Protein 1IUZ (pdb70)

Radius of gyration: 12.28 Å; Cα contacts (8 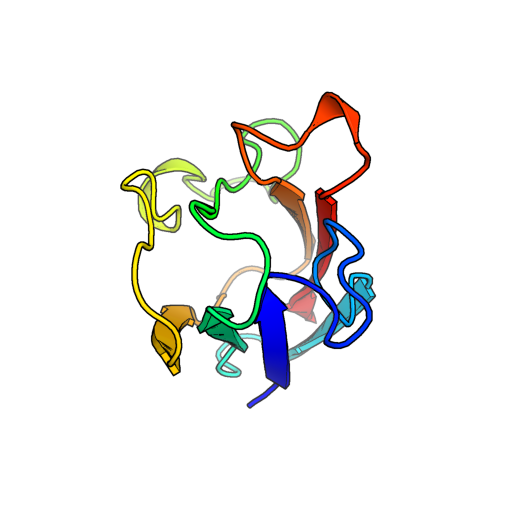Å, |Δi|>4): 245; chains: 1; bounding box: 25×26×31 Å

Organism: Ulva pertusa (NCBI:txid3120)

Nearest PDB structures (foldseek):
  1iuz-assembly1_A  TM=1.010E+00  e=3.006E-20  Ulva pertusa
  7pcy-assembly1_A  TM=1.002E+00  e=4.768E-18  Ulva prolifera
  1tef-assembly2_B  TM=9.797E-01  e=6.702E-14  Spinacia oleracea
  1plb-assembly1_A  TM=9.675E-01  e=2.966E-14  Petroselinum crispum
  7zqe-assembly1_M  TM=9.742E-01  e=1.200E-13  Chlamydomonas reinhardtii

Structure (mmCIF, N/CA/C/O backbone):
data_1IUZ
#
_entry.id   1IUZ
#
_cell.length_a   88.300
_cell.length_b   88.300
_cell.length_c   88.300
_cell.angle_alpha   90.00
_cell.angle_beta   90.00
_cell.angle_gamma   90.00
#
_symmetry.space_group_name_H-M   'P 43 3 2'
#
loop_
_entity.id
_entity.type
_entity.pdbx_description
1 polymer PLASTOCYANIN
2 non-polymer 'COPPER (II) ION'
3 non-polymer 'SULFATE ION'
4 water water
#
loop_
_atom_site.group_PDB
_atom_site.id
_atom_site.type_symbol
_atom_site.label_atom_id
_atom_site.label_alt_id
_atom_site.label_comp_id
_atom_site.label_asym_id
_atom_site.label_entity_id
_atom_site.label_seq_id
_atom_site.pdbx_PDB_ins_code
_atom_site.Cartn_x
_atom_site.Cartn_y
_atom_site.Cartn_z
_atom_site.occupancy
_atom_site.B_iso_or_equiv
_atom_site.auth_seq_id
_atom_site.auth_comp_id
_atom_site.auth_asym_id
_atom_site.auth_atom_id
_atom_site.pdbx_PDB_model_num
ATOM 1 N N . ALA A 1 1 ? 23.857 -0.307 20.186 1.00 31.31 0 ALA A N 1
ATOM 2 C CA . ALA A 1 1 ? 24.717 -0.242 21.343 1.00 28.91 0 ALA A CA 1
ATOM 3 C C . ALA A 1 1 ? 25.307 -1.596 21.691 1.00 28.56 0 ALA A C 1
ATOM 4 O O . ALA A 1 1 ? 24.616 -2.621 21.628 1.00 29.21 0 ALA A O 1
ATOM 6 N N . GLN A 1 2 ? 26.599 -1.627 22.004 1.00 25.97 1 GLN A N 1
ATOM 7 C CA . GLN A 1 2 ? 27.263 -2.817 22.476 1.00 23.95 1 GLN A CA 1
ATOM 8 C C . GLN A 1 2 ? 27.666 -2.481 23.893 1.00 21.62 1 GLN A C 1
ATOM 9 O O . GLN A 1 2 ? 28.294 -1.439 24.094 1.00 19.90 1 GLN A O 1
ATOM 15 N N . ILE A 1 3 ? 27.289 -3.295 24.872 1.00 17.83 2 ILE A N 1
ATOM 16 C CA . ILE A 1 3 ? 27.721 -3.107 26.251 1.00 16.89 2 ILE A CA 1
ATOM 17 C C . ILE A 1 3 ? 28.971 -3.961 26.505 1.00 16.58 2 ILE A C 1
ATOM 18 O O . ILE A 1 3 ? 29.008 -5.161 26.152 1.00 16.71 2 ILE A O 1
ATOM 23 N N . VAL A 1 4 ? 29.969 -3.364 27.150 1.00 14.43 3 VAL A N 1
ATOM 24 C CA . VAL A 1 4 ? 31.206 -4.042 27.479 1.00 12.23 3 VAL A CA 1
ATOM 25 C C . VAL A 1 4 ? 31.296 -3.868 28.983 1.00 13.92 3 VAL A C 1
ATOM 26 O O . VAL A 1 4 ? 31.291 -2.737 29.481 1.00 13.69 3 VAL A O 1
ATOM 30 N N . LYS A 1 5 ? 31.320 -4.939 29.760 1.00 13.44 4 LYS A N 1
ATOM 31 C CA . LYS A 1 5 ? 31.489 -4.823 31.200 1.00 13.97 4 LYS A CA 1
ATOM 32 C C . LYS A 1 5 ? 32.976 -4.750 31.557 1.00 13.02 4 LYS A C 1
ATOM 33 O O . LYS A 1 5 ? 33.787 -5.429 30.923 1.00 12.32 4 LYS A O 1
ATOM 39 N N . LEU A 1 6 ? 33.331 -3.918 32.543 1.00 11.54 5 LEU A N 1
ATOM 40 C CA . LEU A 1 6 ? 34.697 -3.761 32.998 1.00 12.44 5 LEU A CA 1
ATOM 41 C C . LEU A 1 6 ? 34.767 -4.600 34.249 1.00 12.07 5 LEU A C 1
ATOM 42 O O . LEU A 1 6 ? 34.240 -4.209 35.295 1.00 12.84 5 LEU A O 1
ATOM 47 N N . GLY A 1 7 ? 35.330 -5.792 34.069 1.00 13.65 6 GLY A N 1
ATOM 48 C CA . GLY A 1 7 ? 35.450 -6.781 35.121 1.00 14.40 6 GLY A CA 1
ATOM 49 C C . GLY A 1 7 ? 34.332 -7.799 34.937 1.00 16.79 6 GLY A C 1
ATOM 50 O O . GLY A 1 7 ? 33.166 -7.434 34.708 1.00 16.66 6 GLY A O 1
ATOM 51 N N . GLY A 1 8 ? 34.660 -9.096 34.995 1.00 17.70 7 GLY A N 1
ATOM 52 C CA . GLY A 1 8 ? 33.657 -10.126 34.856 1.00 17.74 7 GLY A CA 1
ATOM 53 C C . GLY A 1 8 ? 32.933 -10.223 36.183 1.00 19.28 7 GLY A C 1
ATOM 54 O O . GLY A 1 8 ? 33.517 -9.966 37.242 1.00 18.56 7 GLY A O 1
ATOM 55 N N . ASP A 1 9 ? 31.669 -10.647 36.178 1.00 22.39 8 ASP A N 1
ATOM 56 C CA . ASP A 1 9 ? 30.903 -10.861 37.413 1.00 24.96 8 ASP A CA 1
ATOM 57 C C . ASP A 1 9 ? 31.618 -11.811 38.381 1.00 25.81 8 ASP A C 1
ATOM 58 O O . ASP A 1 9 ? 31.604 -11.666 39.604 1.00 27.08 8 ASP A O 1
ATOM 63 N N . ASP A 1 10 ? 32.283 -12.799 37.787 1.00 24.96 9 ASP A N 1
ATOM 64 C CA . ASP A 1 10 ? 33.072 -13.809 38.485 1.00 24.59 9 ASP A CA 1
ATOM 65 C C . ASP A 1 10 ? 34.402 -13.297 39.062 1.00 24.44 9 ASP A C 1
ATOM 66 O O . ASP A 1 10 ? 35.184 -14.106 39.582 1.00 24.95 9 ASP A O 1
ATOM 71 N N . GLY A 1 11 ? 34.734 -12.007 38.877 1.00 23.70 10 GLY A N 1
ATOM 72 C CA . GLY A 1 11 ? 35.979 -11.432 39.378 1.00 23.11 10 GLY A CA 1
ATOM 73 C C . GLY A 1 11 ? 37.159 -11.404 38.396 1.00 21.96 10 GLY A C 1
ATOM 74 O O . GLY A 1 11 ? 38.241 -10.931 38.751 1.00 22.87 10 GLY A O 1
ATOM 75 N N . SER A 1 12 ? 37.058 -11.898 37.172 1.00 19.16 11 SER A N 1
ATOM 76 C CA . SER A 1 12 ? 38.160 -11.841 36.244 1.00 17.79 11 SER A CA 1
ATOM 77 C C . SER A 1 12 ? 38.395 -10.383 35.870 1.00 16.78 11 SER A C 1
ATOM 78 O O . SER A 1 12 ? 37.437 -9.612 35.719 1.00 15.42 11 SER A O 1
ATOM 81 N N . LEU A 1 13 ? 39.667 -10.034 35.703 1.00 14.87 12 LEU A N 1
ATOM 82 C CA . LEU A 1 13 ? 40.045 -8.701 35.304 1.00 13.29 12 LEU A CA 1
ATOM 83 C C . LEU A 1 13 ? 40.055 -8.750 33.798 1.00 12.23 12 LEU A C 1
ATOM 84 O O . LEU A 1 13 ? 41.073 -9.000 33.158 1.00 13.01 12 LEU A O 1
ATOM 89 N N . ALA A 1 14 ? 38.881 -8.529 33.227 1.00 11.95 13 ALA A N 1
ATOM 90 C CA . ALA A 1 14 ? 38.685 -8.600 31.789 1.00 11.90 13 ALA A CA 1
ATOM 91 C C . ALA A 1 14 ? 37.597 -7.651 31.331 1.00 10.59 13 ALA A C 1
ATOM 92 O O . ALA A 1 14 ? 36.750 -7.247 32.126 1.00 11.09 13 ALA A O 1
ATOM 94 N N . PHE A 1 15 ? 37.683 -7.245 30.069 1.00 11.55 14 PHE A N 1
ATOM 95 C CA . PHE A 1 15 ? 36.604 -6.575 29.364 1.00 11.55 14 PHE A CA 1
ATOM 96 C C . PHE A 1 15 ? 35.689 -7.722 28.967 1.00 11.42 14 PHE A C 1
ATOM 97 O O . PHE A 1 15 ? 36.178 -8.721 28.428 1.00 10.57 14 PHE A O 1
ATOM 105 N N . VAL A 1 16 ? 34.386 -7.677 29.222 1.00 11.21 15 VAL A N 1
ATOM 106 C CA . VAL A 1 16 ? 33.514 -8.789 28.873 1.00 12.75 15 VAL A CA 1
ATOM 107 C C . VAL A 1 16 ? 32.367 -8.226 28.019 1.00 12.81 15 VAL A C 1
ATOM 108 O O . VAL A 1 16 ? 31.515 -7.497 28.533 1.00 12.12 15 VAL A O 1
ATOM 112 N N . PRO A 1 17 ? 32.245 -8.504 26.723 1.00 13.07 16 PRO A N 1
ATOM 113 C CA . PRO A 1 17 ? 33.215 -9.258 25.928 1.00 13.29 16 PRO A CA 1
ATOM 114 C C . PRO A 1 17 ? 34.489 -8.461 25.633 1.00 14.39 16 PRO A C 1
ATOM 115 O O . PRO A 1 17 ? 34.515 -7.240 25.864 1.00 14.02 16 PRO A O 1
ATOM 119 N N . SER A 1 18 ? 35.553 -9.144 25.177 1.00 13.01 17 SER A N 1
ATOM 120 C CA . SER A 1 18 ? 36.791 -8.480 24.869 1.00 11.83 17 SER A CA 1
ATOM 121 C C . SER A 1 18 ? 37.026 -8.482 23.384 1.00 12.24 17 SER A C 1
ATOM 122 O O . SER A 1 18 ? 38.067 -8.020 22.922 1.00 11.87 17 SER A O 1
ATOM 125 N N . LYS A 1 19 ? 36.113 -8.999 22.565 1.00 13.54 18 LYS A N 1
ATOM 126 C CA . LYS A 1 19 ? 36.271 -8.952 21.126 1.00 15.40 18 LYS A CA 1
ATOM 127 C C . LYS A 1 19 ? 34.885 -8.630 20.596 1.00 15.73 18 LYS A C 1
ATOM 128 O O . LYS A 1 19 ? 33.949 -9.412 20.783 1.00 15.71 18 LYS A O 1
ATOM 134 N N . ILE A 1 20 ? 34.705 -7.432 20.027 1.00 15.57 19 ILE A N 1
ATOM 135 C CA . ILE A 1 20 ? 33.419 -7.007 19.491 1.00 14.44 19 ILE A CA 1
ATOM 136 C C . ILE A 1 20 ? 33.600 -6.362 18.103 1.00 14.53 19 ILE A C 1
ATOM 137 O O . ILE A 1 20 ? 34.688 -5.879 17.738 1.00 14.20 19 ILE A O 1
ATOM 142 N N . SER A 1 21 ? 32.543 -6.378 17.300 1.00 15.45 20 SER A N 1
ATOM 143 C CA . SER A 1 21 ? 32.503 -5.692 16.005 1.00 18.30 20 SER A CA 1
ATOM 144 C C . SER A 1 21 ? 31.308 -4.758 16.081 1.00 18.38 20 SER A C 1
ATOM 145 O O . SER A 1 21 ? 30.222 -5.148 16.561 1.00 18.63 20 SER A O 1
ATOM 148 N N . VAL A 1 22 ? 31.522 -3.522 15.655 1.00 17.87 21 VAL A N 1
ATOM 149 C CA . VAL A 1 22 ? 30.463 -2.527 15.744 1.00 18.89 21 VAL A CA 1
ATOM 150 C C . VAL A 1 22 ? 30.438 -1.792 14.415 1.00 19.92 21 VAL A C 1
ATOM 151 O O . VAL A 1 22 ? 31.443 -1.750 13.670 1.00 19.88 21 VAL A O 1
ATOM 155 N N . ALA A 1 23 ? 29.261 -1.224 14.143 1.00 19.82 22 ALA A N 1
ATOM 156 C CA . ALA A 1 23 ? 29.105 -0.274 13.042 1.00 18.83 22 ALA A CA 1
ATOM 157 C C . ALA A 1 23 ? 29.751 1.093 13.376 1.00 17.72 22 ALA A C 1
ATOM 158 O O . ALA A 1 23 ? 29.835 1.481 14.554 1.00 15.70 22 ALA A O 1
ATOM 160 N N . ALA A 1 24 ? 30.260 1.817 12.377 1.00 16.83 23 ALA A N 1
ATOM 161 C CA . ALA A 1 24 ? 30.705 3.192 12.581 1.00 17.51 23 ALA A CA 1
ATOM 162 C C . ALA A 1 24 ? 29.549 4.004 13.171 1.00 17.42 23 ALA A C 1
ATOM 163 O O . ALA A 1 24 ? 28.413 3.933 12.686 1.00 19.19 23 ALA A O 1
ATOM 165 N N . GLY A 1 25 ? 29.778 4.678 14.284 1.00 16.54 24 GLY A N 1
ATOM 166 C CA . GLY A 1 25 ? 28.787 5.508 14.921 1.00 15.92 24 GLY A CA 1
ATOM 167 C C . GLY A 1 25 ? 27.950 4.713 15.887 1.00 17.71 24 GLY A C 1
ATOM 168 O O . GLY A 1 25 ? 27.102 5.328 16.535 1.00 18.37 24 GLY A O 1
ATOM 169 N N . GLU A 1 26 ? 28.138 3.391 16.028 1.00 16.78 25 GLU A N 1
ATOM 170 C CA . GLU A 1 26 ? 27.325 2.609 16.949 1.00 15.20 25 GLU A CA 1
ATOM 171 C C . GLU A 1 26 ? 27.843 2.808 18.360 1.00 14.26 25 GLU A C 1
ATOM 172 O O . GLU A 1 26 ? 29.053 2.778 18.543 1.00 16.63 25 GLU A O 1
ATOM 178 N N . ALA A 1 27 ? 27.021 3.027 19.367 1.00 13.47 26 ALA A N 1
ATOM 179 C CA . ALA A 1 27 ? 27.476 3.257 20.721 1.00 14.10 26 ALA A CA 1
ATOM 180 C C . ALA A 1 27 ? 28.071 2.025 21.394 1.00 14.91 26 ALA A C 1
ATOM 181 O O . ALA A 1 27 ? 27.576 0.895 21.271 1.00 14.67 26 ALA A O 1
ATOM 183 N N . ILE A 1 28 ? 29.185 2.253 22.070 1.00 13.08 27 ILE A N 1
ATOM 184 C CA . ILE A 1 28 ? 29.806 1.225 22.856 1.00 13.48 27 ILE A CA 1
ATOM 185 C C . ILE A 1 28 ? 29.685 1.799 24.262 1.00 13.63 27 ILE A C 1
ATOM 186 O O . ILE A 1 28 ? 30.203 2.881 24.566 1.00 12.50 27 ILE A O 1
ATOM 191 N N . GLU A 1 29 ? 29.022 1.066 25.141 1.00 13.28 28 GLU A N 1
ATOM 192 C CA . GLU A 1 29 ? 28.830 1.449 26.519 1.00 14.04 28 GLU A CA 1
ATOM 193 C C . GLU A 1 29 ? 29.750 0.620 27.406 1.00 12.82 28 GLU A C 1
ATOM 194 O O . GLU A 1 29 ? 29.555 -0.596 27.525 1.00 13.00 28 GLU A O 1
ATOM 200 N N . PHE A 1 30 ? 30.764 1.247 27.997 1.00 12.10 29 PHE A N 1
ATOM 201 C CA . PHE A 1 30 ? 31.690 0.616 28.924 1.00 10.08 29 PHE A CA 1
ATOM 202 C C . PHE A 1 30 ? 31.137 0.792 30.328 1.00 11.24 29 PHE A C 1
ATOM 203 O O . PHE A 1 30 ? 31.088 1.924 30.842 1.00 10.24 29 PHE A O 1
ATOM 211 N N . VAL A 1 31 ? 30.714 -0.316 30.947 1.00 10.82 30 VAL A N 1
ATOM 212 C CA . VAL A 1 31 ? 30.017 -0.318 32.232 1.00 10.67 30 VAL A CA 1
ATOM 213 C C . VAL A 1 31 ? 30.916 -0.894 33.305 1.00 10.82 30 VAL A C 1
ATOM 214 O O . VAL A 1 31 ? 31.296 -2.071 33.267 1.00 10.29 30 VAL A O 1
ATOM 218 N N . ASN A 1 32 ? 31.236 -0.072 34.302 1.00 10.54 31 ASN A N 1
ATOM 219 C CA . ASN A 1 32 ? 32.095 -0.458 35.410 1.00 11.70 31 ASN A CA 1
ATOM 220 C C . ASN A 1 32 ? 31.365 -1.510 36.222 1.00 11.76 31 ASN A C 1
ATOM 221 O O . ASN A 1 32 ? 30.278 -1.272 36.755 1.00 13.62 31 ASN A O 1
ATOM 226 N N . ASN A 1 33 ? 31.928 -2.696 36.291 1.00 11.61 32 ASN A N 1
ATOM 227 C CA . ASN A 1 33 ? 31.202 -3.783 36.882 1.00 13.51 32 ASN A CA 1
ATOM 228 C C . ASN A 1 33 ? 31.861 -4.398 38.079 1.00 13.91 32 ASN A C 1
ATOM 229 O O . ASN A 1 33 ? 31.213 -4.468 39.120 1.00 15.14 32 ASN A O 1
ATOM 234 N N . ALA A 1 34 ? 33.123 -4.805 38.049 1.00 13.53 33 ALA A N 1
ATOM 235 C CA . ALA A 1 34 ? 33.714 -5.507 39.172 1.00 12.37 33 ALA A CA 1
ATOM 236 C C . ALA A 1 34 ? 35.218 -5.405 39.131 1.00 12.52 33 ALA A C 1
ATOM 237 O O . ALA A 1 34 ? 35.765 -5.235 38.051 1.00 14.02 33 ALA A O 1
ATOM 239 N N . GLY A 1 35 ? 35.897 -5.511 40.273 1.00 13.06 34 GLY A N 1
ATOM 240 C CA . GLY A 1 35 ? 37.352 -5.483 40.319 1.00 14.97 34 GLY A CA 1
ATOM 241 C C . GLY A 1 35 ? 37.973 -4.135 39.963 1.00 15.96 34 GLY A C 1
ATOM 242 O O . GLY A 1 35 ? 39.145 -4.043 39.557 1.00 15.23 34 GLY A O 1
ATOM 243 N N . PHE A 1 36 ? 37.170 -3.092 40.137 1.00 15.56 35 PHE A N 1
ATOM 244 C CA . PHE A 1 36 ? 37.625 -1.754 39.803 1.00 17.46 35 PHE A CA 1
ATOM 245 C C . PHE A 1 36 ? 38.557 -1.277 40.912 1.00 17.56 35 PHE A C 1
ATOM 246 O O . PHE A 1 36 ? 38.549 -1.904 41.977 1.00 19.35 35 PHE A O 1
ATOM 254 N N . PRO A 1 37 ? 39.377 -0.233 40.804 1.00 16.96 36 PRO A N 1
ATOM 255 C CA . PRO A 1 37 ? 39.460 0.648 39.642 1.00 14.90 36 PRO A CA 1
ATOM 256 C C . PRO A 1 37 ? 39.929 0.130 38.289 1.00 12.75 36 PRO A C 1
ATOM 257 O O . PRO A 1 37 ? 40.840 -0.693 38.136 1.00 12.96 36 PRO A O 1
ATOM 261 N N . HIS A 1 38 ? 39.287 0.632 37.242 1.00 11.01 37 HIS A N 1
ATOM 262 C CA . HIS A 1 38 ? 39.668 0.333 35.875 1.00 11.47 37 HIS A CA 1
ATOM 263 C C . HIS A 1 38 ? 39.778 1.656 35.112 1.00 11.75 37 HIS A C 1
ATOM 264 O O . HIS A 1 38 ? 39.268 2.668 35.597 1.00 12.77 37 HIS A O 1
ATOM 271 N N . ASN A 1 39 ? 40.474 1.723 33.975 1.00 11.47 38 ASN A N 1
ATOM 272 C CA . ASN A 1 39 ? 40.310 2.869 33.095 1.00 11.30 38 ASN A CA 1
ATOM 273 C C . ASN A 1 39 ? 40.305 2.260 31.682 1.00 12.08 38 ASN A C 1
ATOM 274 O O . ASN A 1 39 ? 40.328 1.009 31.539 1.00 11.48 38 ASN A O 1
ATOM 279 N N . ILE A 1 40 ? 40.127 3.098 30.650 1.00 10.91 39 ILE A N 1
ATOM 280 C CA . ILE A 1 40 ? 39.899 2.646 29.275 1.00 10.67 39 ILE A CA 1
ATOM 281 C C . ILE A 1 40 ? 40.884 3.402 28.386 1.00 12.03 39 ILE A C 1
ATOM 282 O O . ILE A 1 40 ? 40.673 4.584 28.065 1.00 12.21 39 ILE A O 1
ATOM 287 N N . VAL A 1 41 ? 41.974 2.768 27.959 1.00 10.42 40 VAL A N 1
ATOM 288 C CA . VAL A 1 41 ? 42.976 3.445 27.175 1.00 10.06 40 VAL A CA 1
ATOM 289 C C . VAL A 1 41 ? 43.047 2.862 25.782 1.00 10.99 40 VAL A C 1
ATOM 290 O O . VAL A 1 41 ? 43.276 1.660 25.612 1.00 12.03 40 VAL A O 1
ATOM 294 N N . PHE A 1 42 ? 42.819 3.669 24.760 1.00 10.83 41 PHE A N 1
ATOM 295 C CA . PHE A 1 42 ? 42.962 3.190 23.396 1.00 11.72 41 PHE A CA 1
ATOM 296 C C . PHE A 1 42 ? 44.446 3.253 23.101 1.00 14.41 41 PHE A C 1
ATOM 297 O O . PHE A 1 42 ? 45.141 4.224 23.427 1.00 15.15 41 PHE A O 1
ATOM 305 N N . ASP A 1 43 ? 44.948 2.185 22.505 1.00 15.16 42 ASP A N 1
ATOM 306 C CA . ASP A 1 43 ? 46.357 2.052 22.261 1.00 16.68 42 ASP A CA 1
ATOM 307 C C . ASP A 1 43 ? 46.733 2.860 21.044 1.00 17.11 42 ASP A C 1
ATOM 308 O O . ASP A 1 43 ? 46.326 2.533 19.931 1.00 15.47 42 ASP A O 1
ATOM 313 N N . GLU A 1 44 ? 47.616 3.839 21.216 1.00 19.36 43 GLU A N 1
ATOM 314 C CA . GLU A 1 44 ? 48.028 4.630 20.066 1.00 23.35 43 GLU A CA 1
ATOM 315 C C . GLU A 1 44 ? 48.767 3.881 18.960 1.00 22.82 43 GLU A C 1
ATOM 316 O O . GLU A 1 44 ? 48.857 4.367 17.832 1.00 23.52 43 GLU A O 1
ATOM 322 N N . ASP A 1 45 ? 49.284 2.686 19.247 1.00 22.32 44 ASP A N 1
ATOM 323 C CA . ASP A 1 45 ? 49.937 1.848 18.249 1.00 23.78 44 ASP A CA 1
ATOM 324 C C . ASP A 1 45 ? 48.958 0.868 17.621 1.00 22.32 44 ASP A C 1
ATOM 325 O O . ASP A 1 45 ? 49.365 0.046 16.788 1.00 22.83 44 ASP A O 1
ATOM 330 N N . ALA A 1 46 ? 47.684 0.910 18.023 1.00 18.34 45 ALA A N 1
ATOM 331 C CA . ALA A 1 46 ? 46.697 -0.002 17.493 1.00 17.18 45 ALA A CA 1
ATOM 332 C C . ALA A 1 46 ? 45.368 0.683 17.245 1.00 16.92 45 ALA A C 1
ATOM 333 O O . ALA A 1 46 ? 44.303 0.264 17.720 1.00 17.20 45 ALA A O 1
ATOM 335 N N . VAL A 1 47 ? 45.408 1.809 16.546 1.00 15.38 46 VAL A N 1
ATOM 336 C CA . VAL A 1 47 ? 44.178 2.451 16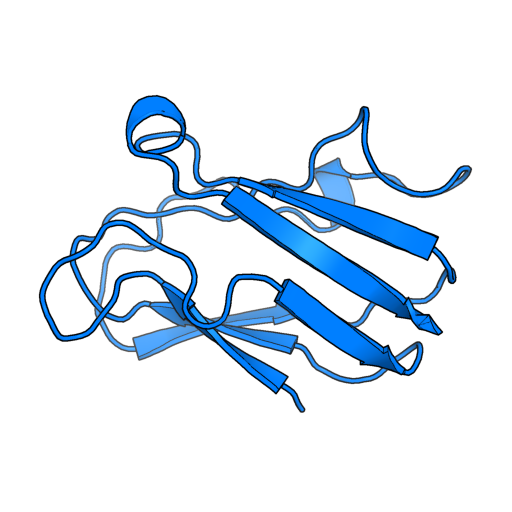.141 1.00 15.37 46 VAL A CA 1
ATOM 337 C C . VAL A 1 47 ? 44.359 2.749 1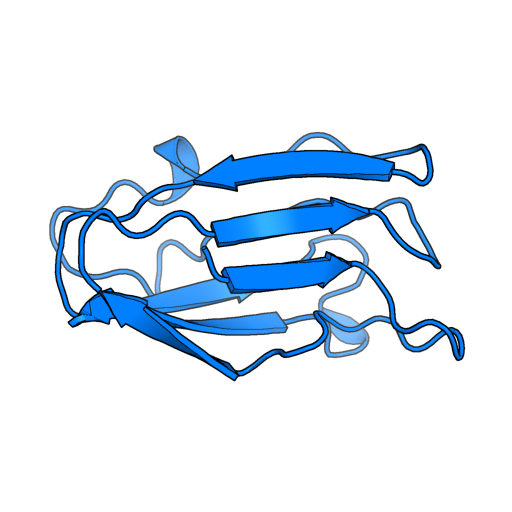4.652 1.00 15.81 46 VAL A C 1
ATOM 338 O O . VAL A 1 47 ? 45.509 2.805 14.219 1.00 16.01 46 VAL A O 1
ATOM 342 N N . PRO A 1 48 ? 43.341 2.946 13.803 1.00 15.07 47 PRO A N 1
ATOM 343 C CA . PRO A 1 48 ? 43.489 3.271 12.399 1.00 15.13 47 PRO A CA 1
ATOM 344 C C . PRO A 1 48 ? 44.192 4.608 12.248 1.00 17.04 47 PRO A C 1
ATOM 345 O O . PRO A 1 48 ? 44.237 5.462 13.154 1.00 16.35 47 PRO A O 1
ATOM 349 N N . ALA A 1 49 ? 44.745 4.771 11.058 1.00 16.39 48 ALA A N 1
ATOM 350 C CA . ALA A 1 49 ? 45.410 6.011 10.714 1.00 17.47 48 ALA A CA 1
ATOM 351 C C . ALA A 1 49 ? 44.416 7.171 10.767 1.00 15.52 48 ALA A C 1
ATOM 352 O O . ALA A 1 49 ? 43.228 7.037 10.447 1.00 16.37 48 ALA A O 1
ATOM 354 N N . GLY A 1 50 ? 44.919 8.278 11.286 1.00 15.23 49 GLY A N 1
ATOM 355 C CA . GLY A 1 50 ? 44.105 9.465 11.398 1.00 15.49 49 GLY A CA 1
ATOM 356 C C . GLY A 1 50 ? 43.279 9.482 12.672 1.00 15.44 49 GLY A C 1
ATOM 357 O O . GLY A 1 50 ? 42.460 10.399 12.820 1.00 16.27 49 GLY A O 1
ATOM 358 N N . VAL A 1 51 ? 43.436 8.518 13.590 1.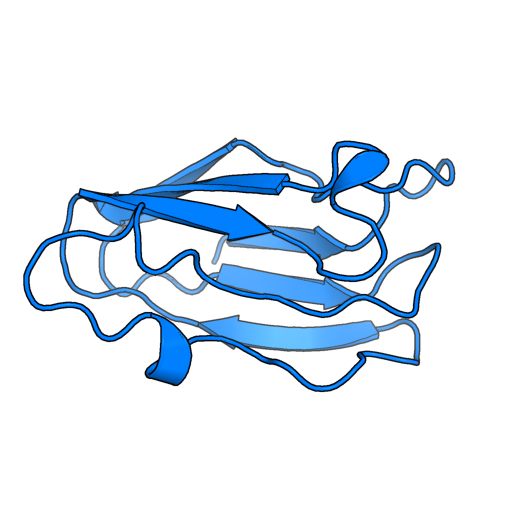00 14.21 50 VAL A N 1
ATOM 359 C CA . VAL A 1 51 ? 42.665 8.514 14.817 1.00 14.44 50 VAL A CA 1
ATOM 360 C C . VAL A 1 51 ? 43.550 8.945 15.970 1.00 14.51 50 VAL A C 1
ATOM 361 O O . VAL A 1 51 ? 44.645 8.393 16.142 1.00 15.43 50 VAL A O 1
ATOM 365 N N . ASP A 1 52 ? 43.095 9.919 16.759 1.00 12.27 51 ASP A N 1
ATOM 366 C CA . ASP A 1 52 ? 43.784 10.283 17.971 1.00 12.00 51 ASP A CA 1
ATOM 367 C C . ASP A 1 52 ? 43.302 9.340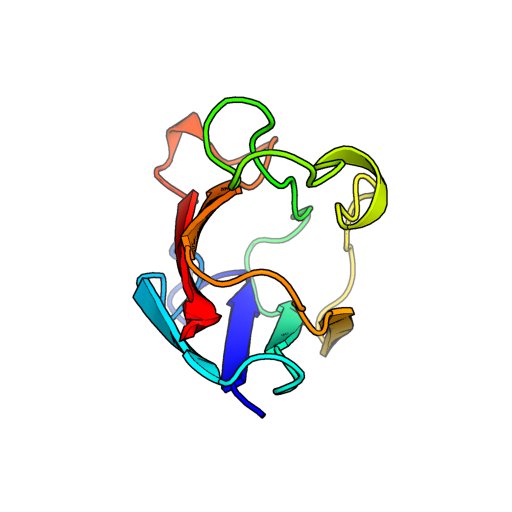 19.083 1.00 12.37 51 ASP A C 1
ATOM 368 O O . ASP A 1 52 ? 42.184 9.460 19.603 1.00 11.73 51 ASP A O 1
ATOM 373 N N . ALA A 1 53 ? 44.163 8.411 19.517 1.00 12.11 52 ALA A N 1
ATOM 374 C CA . ALA A 1 53 ? 43.832 7.460 20.579 1.00 12.18 52 ALA A CA 1
ATOM 375 C C . ALA A 1 53 ? 43.608 8.154 21.917 1.00 13.14 52 ALA A C 1
ATOM 376 O O . ALA A 1 53 ? 42.748 7.734 22.685 1.00 13.81 52 ALA A O 1
ATOM 378 N N . ASP A 1 54 ? 44.301 9.252 22.231 1.00 14.02 53 ASP A N 1
ATOM 379 C CA . ASP A 1 54 ? 44.110 9.943 23.498 1.00 15.97 53 ASP A CA 1
ATOM 380 C C . ASP A 1 54 ? 42.750 10.616 23.571 1.00 14.65 53 ASP A C 1
ATOM 381 O O . ASP A 1 54 ? 42.158 10.609 24.651 1.00 16.02 53 ASP A O 1
ATOM 386 N N . ALA A 1 55 ? 42.200 11.131 22.459 1.00 12.99 54 ALA A N 1
ATOM 387 C CA . ALA A 1 55 ? 40.916 11.795 22.446 1.00 12.14 54 ALA A CA 1
ATOM 388 C C . ALA A 1 55 ? 39.793 10.915 22.942 1.00 13.72 54 ALA A C 1
ATOM 389 O O . ALA A 1 55 ? 38.912 11.359 23.685 1.00 14.59 54 ALA A O 1
ATOM 391 N N . ILE A 1 56 ? 39.806 9.640 22.550 1.00 12.91 55 ILE A N 1
ATOM 392 C CA . ILE A 1 56 ? 38.737 8.751 22.947 1.00 13.50 55 ILE A CA 1
ATOM 393 C C . ILE A 1 56 ? 39.009 7.930 24.209 1.00 14.34 55 ILE A C 1
ATOM 394 O O . ILE A 1 56 ? 38.112 7.215 24.662 1.00 15.39 55 ILE A O 1
ATOM 399 N N . SER A 1 57 ? 40.200 8.003 24.811 1.00 12.34 56 SER A N 1
ATOM 400 C CA . SER A 1 57 ? 40.471 7.242 26.005 1.00 12.36 56 SER A CA 1
ATOM 401 C C . SER A 1 57 ? 39.779 7.885 27.208 1.00 14.24 56 SER A C 1
ATOM 402 O O . SER A 1 57 ? 39.391 9.063 27.174 1.00 15.55 56 SER A O 1
ATOM 405 N N . TYR A 1 58 ? 39.578 7.139 28.283 1.00 13.26 57 TYR A N 1
ATOM 406 C CA . TYR A 1 58 ? 39.121 7.661 29.542 1.00 13.19 57 TYR A CA 1
ATOM 407 C C . TYR A 1 58 ? 40.235 7.218 30.494 1.00 13.86 57 TYR A C 1
ATOM 408 O O . TYR A 1 58 ? 40.288 6.089 30.978 1.00 12.38 57 TYR A O 1
ATOM 417 N N . ASP A 1 59 ? 41.183 8.105 30.756 1.00 16.27 59 ASP A N 1
ATOM 418 C CA . ASP A 1 59 ? 42.352 7.818 31.583 1.00 18.38 59 ASP A CA 1
ATOM 419 C C . ASP A 1 59 ? 42.116 7.765 33.080 1.00 16.82 59 ASP A C 1
ATOM 420 O O . ASP A 1 59 ? 42.895 7.139 33.807 1.00 16.61 59 ASP A O 1
ATOM 425 N N . ASP A 1 60 ? 41.123 8.501 33.569 1.00 15.38 61 ASP A N 1
ATOM 426 C CA . ASP A 1 60 ? 40.840 8.511 34.987 1.00 16.17 61 ASP A CA 1
ATOM 427 C C . ASP A 1 60 ? 40.274 7.181 35.401 1.00 12.72 61 ASP A C 1
ATOM 428 O O . ASP A 1 60 ? 39.619 6.482 34.633 1.00 13.30 61 ASP A O 1
ATOM 433 N N . TYR A 1 61 ? 40.525 6.865 36.647 1.00 11.03 62 TYR A N 1
ATOM 434 C CA . TYR A 1 61 ? 39.969 5.669 37.177 1.00 11.60 62 TYR A CA 1
ATOM 435 C C . TYR A 1 61 ? 38.451 5.756 37.325 1.00 12.32 62 TYR A C 1
ATOM 436 O O . TYR A 1 61 ? 37.883 6.779 37.744 1.00 12.98 62 TYR A O 1
ATOM 445 N N . LEU A 1 62 ? 37.805 4.644 37.005 1.00 10.65 63 LEU A N 1
ATOM 446 C CA . LEU A 1 62 ? 36.410 4.432 37.229 1.00 11.26 63 LEU A CA 1
ATOM 447 C C . LEU A 1 62 ? 36.352 3.648 38.532 1.00 12.78 63 LEU A C 1
ATOM 448 O O . LEU A 1 62 ? 36.808 2.502 38.621 1.00 12.26 63 LEU A O 1
ATOM 453 N N . ASN A 1 63 ? 35.794 4.285 39.560 1.00 12.96 64 ASN A N 1
ATOM 454 C CA . ASN A 1 63 ? 35.760 3.789 40.931 1.00 14.96 64 ASN A CA 1
ATOM 455 C C . ASN A 1 63 ? 34.494 3.169 41.478 1.00 14.89 64 ASN A C 1
ATOM 456 O O . ASN A 1 63 ? 34.556 2.527 42.534 1.00 17.51 64 ASN A O 1
ATOM 461 N N . SER A 1 64 ? 33.331 3.329 40.850 1.00 13.92 65 SER A N 1
ATOM 462 C CA . SER A 1 64 ? 32.078 2.868 41.421 1.00 13.69 65 SER A CA 1
ATOM 463 C C . SER A 1 64 ? 31.368 1.987 40.440 1.00 13.16 65 SER A C 1
ATOM 464 O O . SER A 1 64 ? 31.443 2.237 39.221 1.00 13.25 65 SER A O 1
ATOM 467 N N . LYS A 1 65 ? 30.690 0.958 40.938 1.00 13.80 66 LYS A N 1
ATOM 468 C CA . LYS A 1 65 ? 29.913 0.067 40.091 1.00 14.82 66 LYS A CA 1
ATOM 469 C C . LYS A 1 65 ? 28.849 0.878 39.326 1.00 14.43 66 LYS A C 1
ATOM 470 O O . LYS A 1 65 ? 28.231 1.770 39.920 1.00 13.53 66 LYS A O 1
ATOM 476 N N . GLY A 1 66 ? 28.648 0.647 38.029 1.00 14.10 67 GLY A N 1
ATOM 477 C CA . GLY A 1 66 ? 27.609 1.320 37.278 1.00 13.53 67 GLY A CA 1
ATOM 478 C C . GLY A 1 66 ? 28.062 2.544 36.519 1.00 12.92 67 GLY A C 1
ATOM 479 O O . GLY A 1 66 ? 27.343 2.937 35.589 1.00 13.83 67 GLY A O 1
ATOM 480 N N . GLU A 1 67 ? 29.216 3.157 36.817 1.00 11.64 68 GLU A N 1
ATOM 481 C CA . GLU A 1 67 ? 29.708 4.309 36.053 1.00 11.27 68 GLU A CA 1
ATOM 482 C C . GLU A 1 67 ? 29.813 3.860 34.613 1.00 11.44 68 GLU A C 1
ATOM 483 O O . GLU A 1 67 ? 30.316 2.754 34.377 1.00 12.59 68 GLU A O 1
ATOM 489 N N . THR A 1 68 ? 29.320 4.619 33.649 1.00 9.86 69 THR A N 1
ATOM 490 C CA . THR A 1 68 ? 29.311 4.157 32.269 1.00 11.28 69 THR A CA 1
ATOM 491 C C . THR A 1 68 ? 29.831 5.272 31.379 1.00 12.27 69 THR A C 1
ATOM 492 O O . THR A 1 68 ? 29.383 6.438 31.461 1.00 11.58 69 THR A O 1
ATOM 496 N N . VAL A 1 69 ? 30.829 4.885 30.576 1.00 11.34 70 VAL A N 1
ATOM 497 C CA . VAL A 1 69 ? 31.448 5.756 29.589 1.00 11.56 70 VAL A CA 1
ATOM 498 C C . VAL A 1 69 ? 30.968 5.298 28.216 1.00 11.53 70 VAL A C 1
ATOM 499 O O . VAL A 1 69 ? 30.941 4.092 27.951 1.00 11.31 70 VAL A O 1
ATOM 503 N N . VAL A 1 70 ? 30.555 6.218 27.339 1.00 10.54 71 VAL A N 1
ATOM 504 C CA . VAL A 1 70 ? 30.062 5.842 26.023 1.00 10.66 71 VAL A CA 1
ATOM 505 C C . VAL A 1 70 ? 30.950 6.442 24.950 1.00 12.25 71 VAL A C 1
ATOM 506 O O . VAL A 1 70 ? 31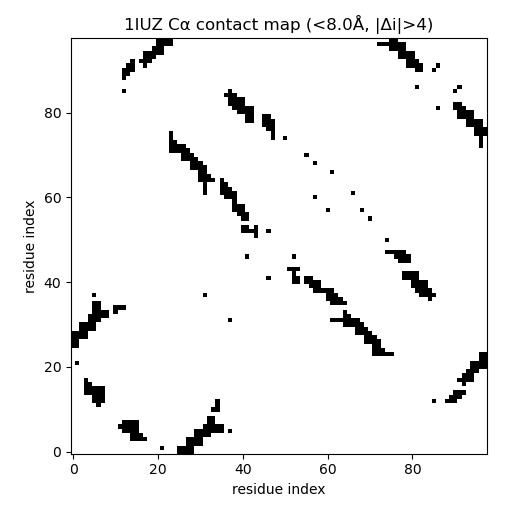.274 7.632 25.023 1.00 12.33 71 VAL A O 1
ATOM 510 N N . ARG A 1 71 ? 31.368 5.659 23.942 1.00 12.09 72 ARG A N 1
ATOM 511 C CA . ARG A 1 71 ? 32.153 6.149 22.810 1.00 12.08 72 ARG A CA 1
ATOM 512 C C . ARG A 1 71 ? 31.512 5.638 21.528 1.00 13.36 72 ARG A C 1
ATOM 513 O O . ARG A 1 71 ? 30.887 4.571 21.522 1.00 14.16 72 ARG A O 1
ATOM 521 N N . LYS A 1 72 ? 31.569 6.437 20.470 1.00 12.95 73 LYS A N 1
ATOM 522 C CA . LYS A 1 72 ? 31.108 6.014 19.169 1.00 13.94 73 LYS A CA 1
ATOM 523 C C . LYS A 1 72 ? 32.320 6.211 18.284 1.00 14.37 73 LYS A C 1
ATOM 524 O O . LYS A 1 72 ? 33.000 7.233 18.398 1.00 14.98 73 LYS A O 1
ATOM 530 N N . LEU A 1 73 ? 32.676 5.267 17.424 1.00 14.60 74 LEU A N 1
ATOM 531 C CA . LEU A 1 73 ? 33.879 5.370 16.619 1.00 14.97 74 LEU A CA 1
ATOM 532 C C . LEU A 1 73 ? 33.472 5.606 15.183 1.00 16.83 74 LEU A C 1
ATOM 533 O O . LEU A 1 73 ? 32.484 5.051 14.713 1.00 17.70 74 LEU A O 1
ATOM 538 N N . SER A 1 74 ? 34.238 6.397 14.463 1.00 17.33 75 SER A N 1
ATOM 539 C CA . SER A 1 74 ? 33.851 6.785 13.119 1.00 20.20 75 SER A CA 1
ATOM 540 C C . SER A 1 74 ? 34.666 6.066 12.052 1.00 19.25 75 SER A C 1
ATOM 541 O O . SER A 1 74 ? 34.091 5.540 11.099 1.00 22.03 75 SER A O 1
ATOM 544 N N . THR A 1 75 ? 35.987 5.973 12.182 1.00 18.44 76 THR A N 1
ATOM 545 C CA . THR A 1 75 ? 36.872 5.408 11.176 1.00 18.02 76 THR A CA 1
ATOM 546 C C . THR A 1 75 ? 36.911 3.882 11.211 1.00 18.76 76 THR A C 1
ATOM 547 O O . THR A 1 75 ? 37.124 3.291 12.267 1.00 17.79 76 THR A O 1
ATOM 551 N N . PRO A 1 76 ? 36.669 3.156 10.120 1.00 19.43 77 PRO A N 1
ATOM 552 C CA . PRO A 1 76 ? 36.700 1.702 10.115 1.00 18.86 77 PRO A CA 1
ATOM 553 C C . PRO A 1 76 ? 38.087 1.202 10.444 1.00 17.69 77 PRO A C 1
ATOM 554 O O . PRO A 1 76 ? 39.088 1.866 10.137 1.00 17.38 77 PRO A O 1
ATOM 558 N N . GLY A 1 77 ? 38.173 0.042 11.066 1.00 16.56 78 GLY A N 1
ATOM 559 C CA . GLY A 1 77 ? 39.459 -0.529 11.352 1.00 16.34 78 GLY A CA 1
ATOM 560 C C . GLY A 1 77 ? 39.415 -1.203 12.698 1.00 16.07 78 GLY A C 1
ATOM 561 O O . GLY A 1 77 ? 38.345 -1.373 13.288 1.00 17.40 78 GLY A O 1
ATOM 562 N N . VAL A 1 78 ? 40.603 -1.560 13.166 1.00 16.50 79 VAL A N 1
ATOM 563 C CA . VAL A 1 78 ? 40.762 -2.276 14.424 1.00 17.17 79 VAL A CA 1
ATOM 564 C C . VAL A 1 78 ? 41.362 -1.321 15.457 1.00 16.01 79 VAL A C 1
ATOM 565 O O . VAL A 1 78 ? 42.281 -0.548 15.143 1.00 15.65 79 VAL A O 1
ATOM 569 N N . TYR A 1 79 ? 40.795 -1.375 16.668 1.00 14.34 80 TYR A N 1
ATOM 570 C CA . TYR A 1 79 ? 41.162 -0.513 17.780 1.00 13.40 80 TYR A CA 1
ATOM 571 C C . TYR A 1 79 ? 41.535 -1.395 18.946 1.00 12.85 80 TYR A C 1
ATOM 572 O O . TYR A 1 79 ? 40.707 -2.207 19.376 1.00 13.69 80 TYR A O 1
ATOM 581 N N . GLY A 1 80 ? 42.755 -1.291 19.439 1.00 12.20 81 GLY A N 1
ATOM 582 C CA . GLY A 1 80 ? 43.160 -2.037 20.618 1.00 12.79 81 GLY A CA 1
ATOM 583 C C . GLY A 1 80 ? 42.899 -1.159 21.842 1.00 12.63 81 GLY A C 1
ATOM 584 O O . GLY A 1 80 ? 43.133 0.052 21.778 1.00 14.92 81 GLY A O 1
ATOM 585 N N . VAL A 1 81 ? 42.429 -1.707 22.956 1.00 11.65 82 VAL A N 1
ATOM 586 C CA . VAL A 1 81 ? 42.057 -0.974 24.150 1.00 12.19 82 VAL A CA 1
ATOM 587 C C . VAL A 1 81 ? 42.684 -1.726 25.304 1.00 12.71 82 VAL A C 1
ATOM 588 O O . VAL A 1 81 ? 42.684 -2.966 25.281 1.00 14.26 82 VAL A O 1
ATOM 592 N N . TYR A 1 82 ? 43.168 -1.069 26.347 1.00 11.31 83 TYR A N 1
ATOM 593 C CA . TYR A 1 82 ? 43.567 -1.817 27.537 1.00 12.14 83 TYR A CA 1
ATOM 594 C C . TYR A 1 82 ? 43.207 -1.060 28.808 1.00 11.07 83 TYR A C 1
ATOM 595 O O . TYR A 1 82 ? 42.839 0.120 28.759 1.00 12.48 83 TYR A O 1
ATOM 604 N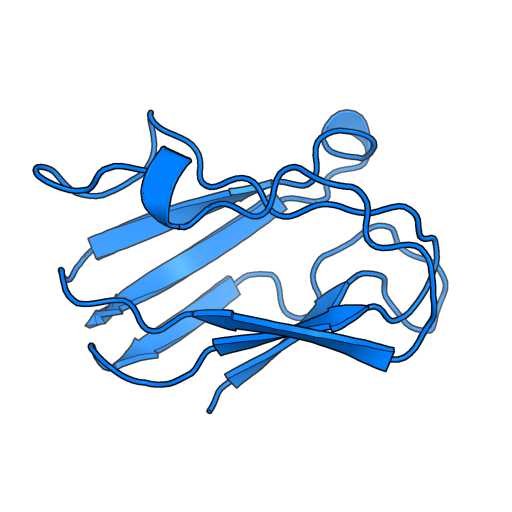 N . CYS A 1 83 ? 43.326 -1.712 29.952 1.00 10.64 84 CYS A N 1
ATOM 605 C CA . CYS A 1 83 ? 43.127 -1.076 31.235 1.00 10.30 84 CYS A CA 1
ATOM 606 C C . CYS A 1 83 ? 44.511 -0.912 31.833 1.00 12.08 84 CYS A C 1
ATOM 607 O O . CYS A 1 83 ? 45.172 -1.939 32.032 1.00 12.36 84 CYS A O 1
ATOM 610 N N . GLU A 1 84 ? 44.977 0.281 32.215 1.00 11.47 85 GLU A N 1
ATOM 611 C CA . GLU A 1 84 ? 46.344 0.400 32.674 1.00 13.62 85 GLU A CA 1
ATOM 612 C C . GLU A 1 84 ? 46.682 -0.411 33.892 1.00 12.86 85 GLU A C 1
ATOM 613 O O . GLU A 1 84 ? 47.656 -1.171 33.830 1.00 13.86 85 GLU A O 1
ATOM 619 N N . PRO A 1 85 ? 45.944 -0.388 34.994 1.00 13.37 86 PRO A N 1
ATOM 620 C CA . PRO A 1 85 ? 46.341 -1.175 36.156 1.00 14.90 86 PRO A CA 1
ATOM 621 C C . PRO A 1 85 ? 46.318 -2.690 35.900 1.00 14.63 86 PRO A C 1
ATOM 622 O O . PRO A 1 85 ? 47.060 -3.453 36.521 1.00 15.36 86 PRO A O 1
ATOM 626 N N . HIS A 1 86 ? 45.518 -3.156 34.929 1.00 12.71 87 HIS A N 1
ATOM 627 C CA . HIS A 1 86 ? 45.279 -4.587 34.811 1.00 11.44 87 HIS A CA 1
ATOM 628 C C . HIS A 1 86 ? 45.798 -5.183 33.517 1.00 12.68 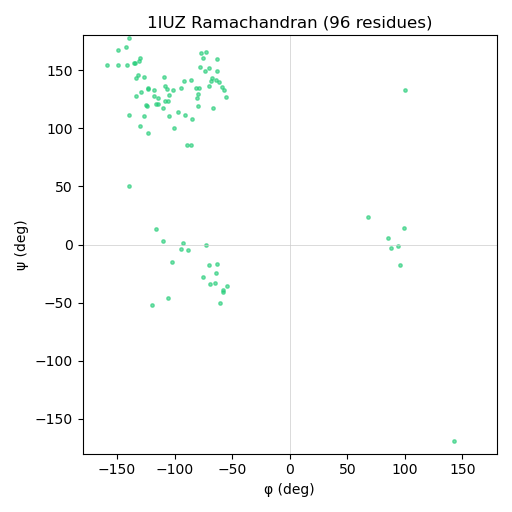87 HIS A C 1
ATOM 629 O O . HIS A 1 86 ? 45.492 -6.349 33.196 1.00 11.23 87 HIS A O 1
ATOM 636 N N . ALA A 1 87 ? 46.627 -4.410 32.802 1.00 12.87 88 ALA A N 1
ATOM 637 C CA . ALA A 1 87 ? 47.146 -4.837 31.504 1.00 14.41 88 ALA A CA 1
ATOM 638 C C . ALA A 1 87 ? 47.909 -6.158 31.614 1.00 15.16 88 ALA A C 1
ATOM 639 O O . ALA A 1 87 ? 47.658 -7.075 30.809 1.00 14.59 88 ALA A O 1
ATOM 641 N N . GLY A 1 88 ? 48.694 -6.333 32.700 1.00 14.05 89 GLY A N 1
ATOM 642 C CA . GLY A 1 88 ? 49.483 -7.546 32.955 1.00 14.84 89 GLY A CA 1
ATOM 643 C C . GLY A 1 88 ? 48.632 -8.759 33.310 1.00 15.38 89 GLY A C 1
ATOM 644 O O . GLY A 1 88 ? 49.082 -9.907 33.206 1.00 16.40 89 GLY A O 1
ATOM 645 N N . ALA A 1 89 ? 47.364 -8.541 33.712 1.00 13.95 90 ALA A N 1
ATOM 646 C CA . ALA A 1 89 ? 46.445 -9.640 33.979 1.00 14.24 90 ALA A CA 1
ATOM 647 C C . ALA A 1 89 ? 45.702 -10.061 32.695 1.00 14.07 90 ALA A C 1
ATOM 648 O O . ALA A 1 89 ? 44.967 -11.045 32.678 1.00 14.65 90 ALA A O 1
ATOM 650 N N . GLY A 1 90 ? 45.886 -9.364 31.569 1.00 13.55 91 GLY A N 1
ATOM 651 C CA . GLY A 1 90 ? 45.200 -9.714 30.336 1.00 12.95 91 GLY A CA 1
ATOM 652 C C . GLY A 1 90 ? 43.982 -8.838 30.085 1.00 12.29 91 GLY A C 1
ATOM 653 O O . GLY A 1 90 ? 43.198 -9.164 29.194 1.00 12.59 91 GLY A O 1
ATOM 654 N N . MET A 1 91 ? 43.796 -7.701 30.789 1.00 11.86 92 MET A N 1
ATOM 655 C CA . MET A 1 91 ? 42.623 -6.869 30.560 1.00 10.54 92 MET A CA 1
ATOM 656 C C . MET A 1 91 ? 42.889 -5.910 29.407 1.00 9.75 92 MET A C 1
ATOM 657 O O . MET A 1 91 ? 43.339 -4.768 29.563 1.00 9.96 92 MET A O 1
ATOM 662 N N . LYS A 1 92 ? 42.633 -6.471 28.232 1.00 10.23 93 LYS A N 1
ATOM 663 C CA . LYS A 1 92 ? 42.803 -5.833 26.940 1.00 11.07 93 LYS A CA 1
ATOM 664 C C . LYS A 1 92 ? 41.629 -6.274 26.059 1.00 11.37 93 LYS A C 1
ATOM 665 O O . LYS A 1 92 ? 41.011 -7.324 26.314 1.00 11.78 93 LYS A O 1
ATOM 671 N N . MET A 1 93 ? 41.245 -5.496 25.047 1.00 10.79 94 MET A N 1
ATOM 672 C CA . MET A 1 93 ? 40.190 -5.915 24.151 1.00 9.86 94 MET A CA 1
ATOM 673 C C . MET A 1 93 ? 40.423 -5.347 22.756 1.00 11.06 94 MET A C 1
ATOM 674 O O . MET A 1 93 ? 41.302 -4.510 22.551 1.00 11.41 94 MET A O 1
ATOM 679 N N . THR A 1 94 ? 39.705 -5.834 21.765 1.00 11.42 95 THR A N 1
ATOM 680 C CA . THR A 1 94 ? 39.849 -5.443 20.382 1.00 12.99 95 THR A CA 1
ATOM 681 C C . THR A 1 94 ? 38.461 -5.098 19.867 1.00 13.72 95 THR A C 1
ATOM 682 O O . THR A 1 94 ? 37.495 -5.856 20.066 1.00 13.84 95 THR A O 1
ATOM 686 N N . ILE A 1 95 ? 38.342 -3.954 19.216 1.00 13.41 96 ILE A N 1
ATOM 687 C CA . ILE A 1 95 ? 37.091 -3.490 18.644 1.00 13.94 96 ILE A CA 1
ATOM 688 C C . ILE A 1 95 ? 37.308 -3.395 17.131 1.00 14.57 96 ILE A C 1
ATOM 689 O O . ILE A 1 95 ? 38.278 -2.767 16.704 1.00 15.15 96 ILE A O 1
ATOM 694 N N . THR A 1 96 ? 36.461 -4.003 16.306 1.00 15.28 97 THR A N 1
ATOM 695 C CA . THR A 1 96 ? 36.541 -3.830 14.874 1.00 15.35 97 THR A CA 1
ATOM 696 C C . THR A 1 96 ? 35.342 -2.971 14.507 1.00 15.18 97 THR A C 1
ATOM 697 O O . THR A 1 96 ? 34.195 -3.296 14.851 1.00 15.48 97 THR A O 1
ATOM 701 N N . VAL A 1 97 ? 35.600 -1.851 13.861 1.00 16.28 98 VAL A N 1
ATOM 702 C CA . VAL A 1 97 ? 34.545 -0.971 13.405 1.00 18.84 98 VAL A CA 1
ATOM 703 C C . VAL A 1 97 ? 34.370 -1.239 11.920 1.00 22.61 98 VAL A C 1
ATOM 704 O O . VAL A 1 97 ? 35.385 -1.315 11.213 1.00 21.20 98 VAL A O 1
ATOM 708 N N . GLN A 1 98 ? 33.154 -1.402 11.429 1.00 28.07 99 GLN A N 1
ATOM 709 C CA . GLN A 1 98 ? 32.904 -1.598 10.008 1.00 35.34 99 GLN A CA 1
ATOM 710 C C . GLN A 1 98 ? 32.063 -0.444 9.450 1.00 38.06 99 GLN A C 1
ATOM 711 O O . GLN A 1 98 ? 31.072 -0.023 10.079 1.00 39.11 99 GLN A O 1
#

B-factor: mean 20.87, std 14.87, range [5.21, 122.37]

Sequence (98 aa):
AQIVKLGGDDGSLAFVPSKISVAAGEAIEFVNNAGFPHNIVFDEDAVPAGVDADAISYDDYLNSKGETVVRKLSTPGVYGVYCEPHAGAGMKMTITVQ

InterPro domains:
  IPR000923 Blue (type 1) copper domain [PF00127] (4-98)
  IPR001235 Blue (type 1) copper protein, plastocyanin-type [PR00156] (21-34)
  IPR001235 Blue (type 1) copper protein, plastocyanin-type [PR00156] (36-51)
  IPR001235 Blue (type 1) copper protein, plastocyanin-type [PR00156] (75-89)
  IPR002387 Plastocyanin [PR00157] (7-26)
  IPR002387 Plastocyanin [PR00157] (30-48)
  IPR002387 Plastocyanin [PR00157] (77-96)
  IPR002387 Plastocyanin [TIGR02656] (4-98)
  IPR002387 Plastocyanin [cd04219] (2-98)
  IPR008972 Cupredoxin [G3DSA:2.60.40.420] (1-98)
  IPR008972 Cupredoxin [SSF49503] (3-97)
  IPR028871 Blue (type 1) copper protein, binding site [PS00196] (77-91)

CATH classification: 2.60.40.420

Secondary structure (DSSP, 8-state):
-EEEEES-TTS--SEESSEEEE-TT-EEEEEE-SS--EEEEE-TTSS-TT--HHHH-EEEEE-STT-EEEEE--S-EEEEEE-TTTGGGT-EEEEEE-

Foldseek 3Di:
DAEWEQADPVGQRATVVQEEEEEQQGKYKYFHADPDFWWKFWDPVWDDPPDDRVVQTGQDTDDDGGDIDIDGHHDFAKIKIATVVCVVSVHIGIYGYD

Solvent-accessible surface area: 4898 Å² total; per-residue (Å²): 84,53,94,0,68,0,0,3,110,121,47,60,60,28,2,65,58,51,154,9,67,3,55,51,42,52,19,0,50,0,35,1,18,22,39,69,55,0,0,1,13,4,42,128,136,38,27,24,100,88,34,91,4,102,74,30,13,75,86,104,111,3,90,60,144,45,69,65,15,68,60,126,7,94,52,80,25,85,2,13,3,62,0,91,59,30,31,88,64,49,0,117,8,42,0,34,3,145